Protein AF-A0AAP8GUP4-F1 (afdb_monomer)

Mean predicted aligned error: 4.37 Å

Radius of gyration: 16.27 Å; Cα contacts (8 Å, |Δi|>4): 247; chains: 1; bounding box: 36×40×45 Å

Secondary structure (DSSP, 8-state):
-EE-TTT-PEE---TTT--EEEEEES-HHHHHHHHHHHHHH--TTT-SEEEEE--TT-TTGGGGGGSSEEE-SHHHHHHHHHHHHHHHHHHHHHHHHHHHHTPPPPPPPPEEEEES-HHHHHHHS---HHHHHIIIIITGGGTEEEEEEEEHHHHHH---HHHHHHHHHHHHTT-

Nearest PDB structures (foldseek):
  5fv0-assembly1_A  TM=8.331E-01  e=1.291E-08  Geobacillus thermodenitrificans
  6tv1-assembly1_A  TM=8.492E-01  e=3.000E-07  Staphylococcus aureus subsp. aureus USA300
  4lya-assembly1_A  TM=8.242E-01  e=2.320E-07  Geobacillus thermodenitrificans NG80-2
  6j17-assembly1_A  TM=6.478E-01  e=5.483E-04  Mycobacterium tuberculosis H37Rv
  6jd4-assembly2_B  TM=7.227E-01  e=2.910E-03  Mycobacterium tuberculosis H37Rv

pLDDT: mean 91.22, std 8.5, range [36.81, 98.19]

Sequence (175 aa):
MGLDFKEVEVVTHDSAVNDHLMIYSVDDSIRKQVVSSIISQTNKDYFESVTLVDTSEYGFVQYKENVTHYIVAENDVNTHLKQWMETIRERSNELAQARQEGREIPTFAKQLIVIANVEELNRLVYIDDGAAATLIDSSRAVGIYFFLAGHHDYMDRNRDVLPLKMRSKLTTSSM

Solvent-accessible surface area (backbone atoms only — not comparable to full-atom values): 9943 Å² total; per-residue (Å²): 118,51,66,40,86,88,79,70,40,81,43,73,84,55,66,91,82,45,54,64,47,80,47,68,28,88,49,63,68,62,45,53,50,54,53,49,53,50,64,74,64,57,61,66,91,71,28,80,37,36,34,39,38,45,50,92,79,50,87,56,58,91,47,41,91,76,36,76,37,67,40,57,51,54,70,57,49,57,51,49,53,52,50,51,50,49,53,38,51,54,45,46,52,52,48,51,48,20,62,75,71,70,50,78,76,77,84,58,75,26,34,39,40,37,34,63,39,47,69,60,47,60,73,62,45,91,67,49,63,69,53,25,43,45,62,55,74,50,13,54,89,42,31,38,30,48,35,43,22,31,48,34,67,56,61,72,68,50,80,57,37,51,57,45,46,48,50,53,57,59,60,61,75,74,112

Structure (mmCIF, N/CA/C/O backbone):
data_AF-A0AAP8GUP4-F1
#
_entry.id   AF-A0AAP8GUP4-F1
#
loop_
_atom_site.group_PDB
_atom_site.id
_atom_site.type_symbol
_atom_site.label_atom_id
_atom_site.label_alt_id
_atom_site.label_comp_id
_atom_site.label_asym_id
_atom_site.label_entity_id
_atom_site.label_seq_id
_atom_site.pdbx_PDB_ins_code
_atom_site.Cartn_x
_atom_site.Cartn_y
_atom_site.Cartn_z
_atom_site.occupancy
_atom_site.B_iso_or_equiv
_atom_site.auth_seq_id
_atom_site.auth_comp_id
_atom_site.auth_asym_id
_atom_site.auth_atom_id
_atom_site.pdbx_PDB_model_num
ATOM 1 N N . MET A 1 1 ? -8.040 -10.980 -10.311 1.00 76.38 1 MET A N 1
ATOM 2 C CA . MET A 1 1 ? -6.567 -11.028 -10.486 1.00 76.38 1 MET A CA 1
ATOM 3 C C . MET A 1 1 ? -6.181 -11.820 -11.724 1.00 76.38 1 MET A C 1
ATOM 5 O O . MET A 1 1 ? -5.341 -11.351 -12.477 1.00 76.38 1 MET A O 1
ATOM 9 N N . GLY A 1 2 ? -6.801 -12.975 -11.966 1.00 82.25 2 GLY A N 1
ATOM 10 C CA . GLY A 1 2 ? -6.584 -13.767 -13.176 1.00 82.25 2 GLY A CA 1
ATOM 11 C C . GLY A 1 2 ? -7.374 -15.070 -13.120 1.00 82.25 2 GLY A C 1
ATOM 12 O O . GLY A 1 2 ? -8.220 -15.225 -12.240 1.00 82.25 2 GLY A O 1
ATOM 13 N N . LEU A 1 3 ? -7.084 -15.984 -14.041 1.00 82.56 3 LEU A N 1
ATOM 14 C CA . LEU A 1 3 ? -7.567 -17.362 -13.994 1.00 82.56 3 LEU A CA 1
ATOM 15 C C . LEU A 1 3 ? -6.464 -18.259 -13.429 1.00 82.56 3 LEU A C 1
ATOM 17 O O . LEU A 1 3 ? -5.304 -18.108 -13.817 1.00 82.56 3 LEU A O 1
ATOM 21 N N . ASP A 1 4 ? -6.818 -19.184 -12.540 1.00 82.94 4 ASP A N 1
ATOM 22 C CA . ASP A 1 4 ? -5.921 -20.276 -12.179 1.00 82.94 4 ASP A CA 1
ATOM 23 C C . ASP A 1 4 ? -5.754 -21.214 -13.378 1.00 82.94 4 ASP A C 1
ATOM 25 O O . ASP A 1 4 ? -6.723 -21.609 -14.022 1.00 82.94 4 ASP A O 1
ATOM 29 N N . PHE A 1 5 ? -4.513 -21.571 -13.696 1.00 80.12 5 PHE A N 1
ATOM 30 C CA . PHE A 1 5 ? -4.213 -22.378 -14.875 1.00 80.12 5 PHE A CA 1
ATOM 31 C C . PHE A 1 5 ? -4.647 -23.839 -14.713 1.00 80.12 5 PHE A C 1
ATOM 33 O O . PHE A 1 5 ? -4.932 -24.500 -15.710 1.00 80.12 5 PHE A O 1
ATOM 40 N N . LYS A 1 6 ? -4.673 -24.357 -13.479 1.00 83.94 6 LYS A N 1
ATOM 41 C CA . LYS A 1 6 ? -5.022 -25.760 -13.225 1.00 83.94 6 LYS A CA 1
ATOM 42 C C . LYS A 1 6 ? -6.527 -25.975 -13.256 1.00 83.94 6 LYS A C 1
ATOM 44 O O . LYS A 1 6 ? -6.983 -26.880 -13.946 1.00 83.94 6 LYS A O 1
ATOM 49 N N . GLU A 1 7 ? -7.267 -25.123 -12.554 1.00 80.56 7 GLU A N 1
ATOM 50 C CA . GLU A 1 7 ? -8.710 -25.300 -12.367 1.00 80.56 7 GLU A CA 1
ATOM 51 C C . GLU A 1 7 ? -9.558 -24.413 -13.302 1.00 80.56 7 GLU A C 1
ATOM 53 O O . GLU A 1 7 ? -10.763 -24.607 -13.423 1.00 80.56 7 GLU A O 1
ATOM 58 N N . VAL A 1 8 ? -8.943 -23.454 -14.013 1.00 81.56 8 VAL A N 1
ATOM 59 C CA . VAL A 1 8 ? -9.634 -22.455 -14.861 1.00 81.56 8 VAL A CA 1
ATOM 60 C C . VAL A 1 8 ? -10.663 -21.644 -14.057 1.00 81.56 8 VAL A C 1
ATOM 62 O O . VAL A 1 8 ? -11.703 -21.218 -14.558 1.00 81.56 8 VAL A O 1
ATOM 65 N N . GLU A 1 9 ? -10.357 -21.393 -12.785 1.00 84.81 9 GLU A N 1
ATOM 66 C CA . GLU A 1 9 ? -11.202 -20.620 -11.879 1.00 84.81 9 GLU A CA 1
ATOM 67 C C . GLU A 1 9 ? -10.712 -19.180 -11.740 1.00 84.81 9 GLU A C 1
ATOM 69 O O . GLU A 1 9 ? -9.517 -18.889 -11.810 1.00 84.81 9 GLU A O 1
ATOM 74 N N . VAL A 1 10 ? -11.643 -18.249 -11.526 1.00 82.00 10 VAL A N 1
ATOM 75 C CA . VAL A 1 10 ? -11.295 -16.845 -11.293 1.00 82.00 10 VAL A CA 1
ATOM 76 C C . VAL A 1 10 ? -10.667 -16.704 -9.912 1.00 82.00 10 VAL A C 1
ATOM 78 O O . VAL A 1 10 ? -11.318 -16.913 -8.893 1.00 82.00 10 VAL A O 1
ATOM 81 N N . VAL A 1 11 ? -9.418 -16.247 -9.879 1.00 81.75 11 VAL A N 1
ATOM 82 C CA . VAL A 1 11 ? -8.731 -15.892 -8.640 1.00 81.75 11 VAL A CA 1
ATOM 83 C C . VAL A 1 11 ? -8.949 -14.408 -8.352 1.00 81.75 11 VAL A C 1
ATOM 85 O O . VAL A 1 11 ? -8.542 -13.516 -9.118 1.00 81.75 11 VAL A O 1
ATOM 88 N N . THR A 1 12 ? -9.580 -14.132 -7.214 1.00 81.50 12 THR A N 1
ATOM 89 C CA . THR A 1 12 ? -9.841 -12.786 -6.694 1.00 81.50 12 THR A CA 1
ATOM 90 C C . THR A 1 12 ? -9.096 -12.554 -5.390 1.00 81.50 12 THR A C 1
ATOM 92 O O . THR A 1 12 ? -8.912 -13.473 -4.598 1.00 81.50 12 THR A O 1
ATOM 95 N N . HIS A 1 13 ? -8.687 -11.311 -5.150 1.00 83.12 13 HIS A N 1
ATOM 96 C CA . HIS A 1 13 ? -8.223 -10.887 -3.836 1.00 83.12 13 HIS A CA 1
ATOM 97 C C . HIS A 1 13 ? -9.354 -10.107 -3.174 1.00 83.12 13 HIS A C 1
ATOM 99 O O . HIS A 1 13 ? -9.760 -9.064 -3.683 1.00 83.12 13 HIS A O 1
ATOM 105 N N . ASP A 1 14 ? -9.878 -10.645 -2.077 1.00 80.81 14 ASP A N 1
ATOM 106 C CA . ASP A 1 14 ? -10.909 -9.983 -1.287 1.00 80.81 14 ASP A CA 1
ATOM 107 C C . ASP A 1 14 ? -10.257 -9.148 -0.184 1.00 80.81 14 ASP A C 1
ATOM 109 O O . ASP A 1 14 ? -9.793 -9.690 0.822 1.00 80.81 14 ASP A O 1
ATOM 113 N N . SER A 1 15 ? -10.251 -7.828 -0.374 1.00 74.94 15 SER A N 1
ATOM 114 C CA . SER A 1 15 ? -9.694 -6.875 0.587 1.00 74.94 15 SER A CA 1
ATOM 115 C C . SER A 1 15 ? -10.514 -6.730 1.875 1.00 74.94 15 SER A C 1
ATOM 117 O O . SER A 1 15 ? -10.050 -6.118 2.833 1.00 74.94 15 SER A O 1
ATOM 119 N N . ALA A 1 16 ? -11.739 -7.262 1.941 1.00 72.25 16 ALA A N 1
ATOM 120 C CA . ALA A 1 16 ? -12.490 -7.335 3.193 1.00 72.25 16 ALA A CA 1
ATOM 121 C C . ALA A 1 16 ? -11.962 -8.453 4.108 1.00 72.25 16 ALA A C 1
ATOM 123 O O . ALA A 1 16 ? -12.036 -8.333 5.332 1.00 72.25 16 ALA A O 1
ATOM 124 N N . VAL A 1 17 ? -11.400 -9.514 3.520 1.00 72.94 17 VAL A N 1
ATOM 125 C CA . VAL A 1 17 ? -10.893 -10.695 4.237 1.00 72.94 17 VAL A CA 1
ATOM 126 C C . VAL A 1 17 ? -9.371 -10.647 4.399 1.00 72.94 17 VAL A C 1
ATOM 128 O O . VAL A 1 17 ? -8.858 -10.933 5.485 1.00 72.94 17 VAL A O 1
ATOM 131 N N . ASN A 1 18 ? -8.662 -10.247 3.340 1.00 74.44 18 ASN A N 1
ATOM 132 C CA . ASN A 1 18 ? -7.206 -10.187 3.258 1.00 74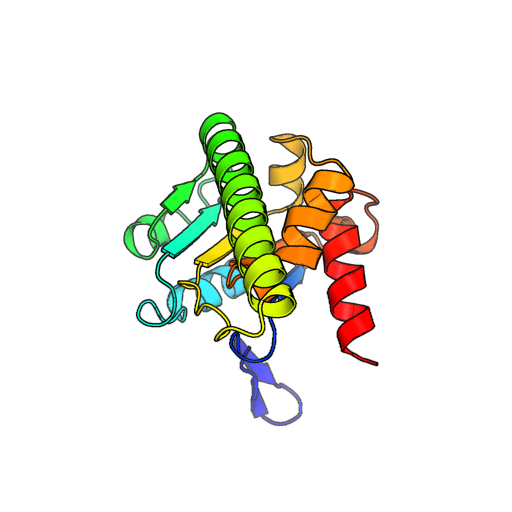.44 18 ASN A CA 1
ATOM 133 C C . ASN A 1 18 ? -6.746 -8.732 3.140 1.00 74.44 18 ASN A C 1
ATOM 135 O O . ASN A 1 18 ? -7.058 -8.026 2.193 1.00 74.44 18 ASN A O 1
ATOM 139 N N . ASP A 1 19 ? -6.004 -8.282 4.134 1.00 78.44 19 ASP A N 1
ATOM 140 C CA . ASP A 1 19 ? -5.680 -6.884 4.401 1.00 78.44 19 ASP A CA 1
ATOM 141 C C . ASP A 1 19 ? -4.498 -6.343 3.594 1.00 78.44 19 ASP A C 1
ATOM 143 O O . ASP A 1 19 ? -4.431 -5.160 3.255 1.00 78.44 19 ASP A O 1
ATOM 147 N N . HIS A 1 20 ? -3.564 -7.216 3.250 1.00 92.25 20 HIS A N 1
ATOM 148 C CA . HIS A 1 20 ? -2.379 -6.835 2.512 1.00 92.25 20 HIS A CA 1
ATOM 149 C C . HIS A 1 20 ? -2.136 -7.767 1.336 1.00 92.25 20 HIS A C 1
ATOM 151 O O . HIS A 1 20 ? -2.566 -8.922 1.325 1.00 92.25 20 HIS A O 1
ATOM 157 N N . LEU A 1 21 ? -1.409 -7.259 0.346 1.00 92.88 21 LEU A N 1
ATOM 158 C CA . LEU A 1 21 ? -1.001 -8.033 -0.816 1.00 92.88 21 LEU A CA 1
ATOM 159 C C . LEU A 1 21 ? 0.471 -7.777 -1.106 1.00 92.88 21 LEU A C 1
ATOM 161 O O . LEU A 1 21 ? 0.937 -6.640 -1.089 1.00 92.88 21 LEU A O 1
ATOM 165 N N . MET A 1 22 ? 1.195 -8.846 -1.411 1.00 93.88 22 MET A N 1
ATOM 166 C CA . MET A 1 22 ? 2.578 -8.770 -1.856 1.00 93.88 22 MET A CA 1
ATOM 167 C C . MET A 1 22 ? 2.676 -9.367 -3.259 1.00 93.88 22 MET A C 1
ATOM 169 O O . MET A 1 22 ? 2.267 -10.504 -3.481 1.00 93.88 22 MET A O 1
ATOM 173 N N . ILE A 1 23 ? 3.195 -8.587 -4.204 1.00 94.38 23 ILE A N 1
ATOM 174 C CA . ILE A 1 23 ? 3.296 -8.919 -5.626 1.00 94.38 23 ILE A CA 1
ATOM 175 C C . ILE A 1 23 ? 4.776 -8.912 -5.987 1.00 94.38 23 ILE A C 1
ATOM 177 O O . ILE A 1 23 ? 5.461 -7.903 -5.837 1.00 94.38 23 ILE A O 1
ATOM 181 N N . TYR A 1 24 ? 5.302 -10.022 -6.480 1.00 94.12 24 TYR A N 1
ATOM 182 C CA . TYR A 1 24 ? 6.704 -10.074 -6.867 1.00 94.12 24 TYR A CA 1
ATOM 183 C C . TYR A 1 24 ? 6.912 -10.945 -8.094 1.00 94.12 24 TYR A C 1
ATOM 185 O O . TYR A 1 24 ? 6.219 -11.936 -8.305 1.00 94.12 24 TYR A O 1
ATOM 193 N N . SER A 1 25 ? 7.864 -10.534 -8.924 1.00 93.12 25 SER A N 1
ATOM 194 C CA . SER A 1 25 ? 8.222 -11.199 -10.174 1.00 93.12 25 SER A CA 1
ATOM 195 C C . SER A 1 25 ? 9.685 -10.909 -10.495 1.00 93.12 25 SER A C 1
ATOM 197 O O . SER A 1 25 ? 10.214 -9.866 -10.098 1.00 93.12 25 SER A O 1
ATOM 199 N N . VAL A 1 26 ? 10.328 -11.831 -11.209 1.00 93.88 26 VAL A N 1
ATOM 200 C CA . VAL A 1 26 ? 11.619 -11.584 -11.875 1.00 93.88 26 VAL A CA 1
ATOM 201 C C . VAL A 1 26 ? 11.440 -10.762 -13.159 1.00 93.88 26 VAL A C 1
ATOM 203 O O . VAL A 1 26 ? 12.348 -10.059 -13.581 1.00 93.88 26 VAL A O 1
ATOM 206 N N . ASP A 1 27 ? 10.249 -10.819 -13.762 1.00 94.56 27 ASP A N 1
ATOM 207 C CA . ASP A 1 27 ? 9.868 -10.053 -14.948 1.00 94.56 27 ASP A CA 1
AT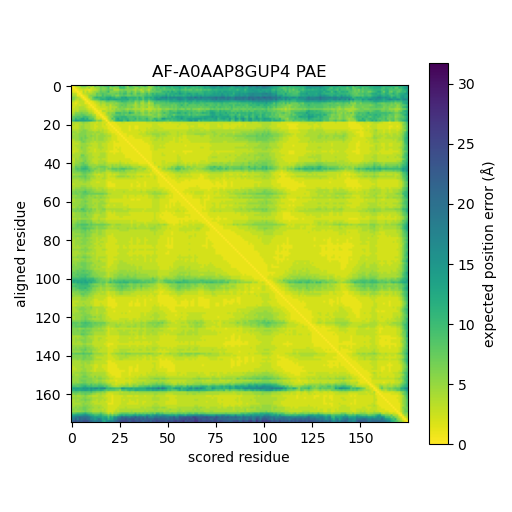OM 208 C C . ASP A 1 27 ? 9.085 -8.796 -14.533 1.00 94.56 27 ASP A C 1
ATOM 210 O O . ASP A 1 27 ? 7.970 -8.883 -13.998 1.00 94.56 27 ASP A O 1
ATOM 214 N N . ASP A 1 28 ? 9.683 -7.629 -14.781 1.00 91.38 28 ASP A N 1
ATOM 215 C CA . ASP A 1 28 ? 9.090 -6.321 -14.497 1.00 91.38 28 ASP A CA 1
ATOM 216 C C . ASP A 1 28 ? 7.833 -6.043 -15.334 1.00 91.38 28 ASP A C 1
ATOM 218 O O . ASP A 1 28 ? 6.871 -5.475 -14.820 1.00 91.38 28 ASP A O 1
ATOM 222 N N . SER A 1 29 ? 7.784 -6.494 -16.591 1.00 93.12 29 SER A N 1
ATOM 223 C CA . SER A 1 29 ? 6.612 -6.312 -17.452 1.00 93.12 29 SER A CA 1
ATOM 224 C C . SER A 1 29 ? 5.402 -7.036 -16.870 1.00 93.12 29 SER A C 1
ATOM 226 O O . SER A 1 29 ? 4.336 -6.438 -16.713 1.00 93.12 29 SER A O 1
ATOM 228 N N . ILE A 1 30 ? 5.585 -8.292 -16.452 1.00 92.62 30 ILE A N 1
ATOM 229 C CA . ILE A 1 30 ? 4.522 -9.080 -15.814 1.00 92.62 30 ILE A CA 1
ATOM 230 C C . ILE A 1 30 ? 4.091 -8.432 -14.495 1.00 92.62 30 ILE A C 1
ATOM 232 O O . ILE A 1 30 ? 2.894 -8.275 -14.247 1.00 92.62 30 ILE A O 1
ATOM 236 N N . ARG A 1 31 ? 5.042 -7.989 -13.659 1.00 94.56 31 ARG A N 1
ATOM 237 C CA . ARG A 1 31 ? 4.722 -7.277 -12.411 1.00 94.56 31 ARG A CA 1
ATOM 238 C C . ARG A 1 31 ? 3.874 -6.036 -12.685 1.00 94.56 31 ARG A C 1
ATOM 240 O O . ARG A 1 31 ? 2.838 -5.851 -12.046 1.00 94.56 31 ARG A O 1
ATOM 247 N N . LYS A 1 32 ? 4.286 -5.209 -13.651 1.00 94.50 32 LYS A N 1
ATOM 248 C CA . LYS A 1 32 ? 3.577 -3.985 -14.040 1.00 94.50 32 LYS A CA 1
ATOM 249 C C . LYS A 1 32 ? 2.182 -4.280 -14.592 1.00 94.50 32 LYS A C 1
ATOM 251 O O . LYS A 1 32 ? 1.240 -3.562 -14.259 1.00 94.50 32 LYS A O 1
ATOM 256 N N . GLN A 1 33 ? 2.011 -5.358 -15.357 1.00 92.75 33 GLN A N 1
ATOM 257 C CA . GLN A 1 33 ? 0.697 -5.810 -15.827 1.00 92.75 33 GLN A CA 1
ATOM 258 C C . GLN A 1 33 ? -0.222 -6.238 -14.675 1.00 92.75 33 GLN A C 1
ATOM 260 O O . GLN A 1 33 ? -1.392 -5.857 -14.658 1.00 92.75 33 GLN A O 1
ATOM 265 N N . VAL A 1 34 ? 0.289 -6.975 -13.684 1.00 91.94 34 VAL A N 1
ATOM 266 C CA . VAL A 1 34 ? -0.500 -7.382 -12.508 1.00 91.94 34 VAL A CA 1
ATOM 267 C C . VAL A 1 34 ? -0.924 -6.167 -11.683 1.00 91.94 34 VAL A C 1
ATOM 269 O O . VAL A 1 34 ? -2.104 -6.031 -11.362 1.00 91.94 34 VAL A O 1
ATOM 272 N N . VAL A 1 35 ? -0.000 -5.247 -11.392 1.00 94.12 35 VAL A N 1
ATOM 273 C CA . VAL A 1 35 ? -0.307 -4.007 -10.657 1.00 94.12 35 VAL A CA 1
ATOM 274 C C . VAL A 1 35 ? -1.333 -3.159 -11.421 1.00 94.12 35 VAL A C 1
ATOM 276 O O . VAL A 1 35 ? -2.328 -2.729 -10.844 1.00 94.12 35 VAL A O 1
ATOM 279 N N . SER A 1 36 ? -1.156 -3.003 -12.736 1.00 93.62 36 SER A N 1
ATOM 280 C CA . SER A 1 36 ? -2.102 -2.320 -13.633 1.00 93.62 36 SER A CA 1
ATOM 281 C C . SER A 1 36 ? -3.507 -2.923 -13.579 1.00 93.62 36 SER A C 1
ATOM 283 O O . SER A 1 36 ? -4.506 -2.209 -13.472 1.00 93.62 36 SER A O 1
ATOM 285 N N . SER A 1 37 ? -3.579 -4.254 -13.638 1.00 91.19 37 SER A N 1
ATOM 286 C CA . SER A 1 37 ? -4.822 -5.020 -13.574 1.00 91.19 37 SER A CA 1
ATOM 287 C C . SER A 1 37 ? -5.547 -4.784 -12.249 1.00 91.19 37 SER A C 1
ATOM 289 O O . SER A 1 37 ? -6.752 -4.536 -12.252 1.00 91.19 37 SER A O 1
ATOM 291 N N . ILE A 1 38 ? -4.813 -4.785 -11.132 1.00 89.94 38 ILE A N 1
ATOM 292 C CA . ILE A 1 38 ? -5.361 -4.512 -9.799 1.00 89.94 38 ILE A CA 1
ATOM 293 C C . ILE A 1 38 ? -5.914 -3.091 -9.722 1.00 89.94 38 ILE A C 1
ATOM 295 O O . ILE A 1 38 ? -7.082 -2.930 -9.390 1.00 89.94 38 ILE A O 1
ATOM 299 N N . ILE A 1 39 ? -5.126 -2.079 -10.098 1.00 91.62 39 ILE A N 1
ATOM 300 C CA . ILE A 1 39 ? -5.551 -0.670 -10.048 1.00 91.62 39 ILE A CA 1
ATOM 301 C C . ILE A 1 39 ? -6.813 -0.442 -10.890 1.00 91.62 39 ILE A C 1
ATOM 303 O O . ILE A 1 39 ? -7.725 0.263 -10.464 1.00 91.62 39 ILE A O 1
ATOM 307 N N . SER A 1 40 ? -6.893 -1.075 -12.063 1.00 89.94 40 SER A N 1
ATOM 308 C CA . SER A 1 40 ? -8.053 -0.973 -12.960 1.00 89.94 40 SER A CA 1
ATOM 309 C C . SER A 1 40 ? -9.327 -1.605 -12.389 1.00 89.94 40 SER A C 1
ATOM 311 O O . SER A 1 40 ? -10.424 -1.228 -12.790 1.00 89.94 40 SER A O 1
ATOM 313 N N . GLN A 1 41 ? -9.186 -2.571 -11.480 1.00 87.69 41 GLN A N 1
ATOM 314 C CA . GLN A 1 41 ? -10.290 -3.307 -10.857 1.00 87.69 41 GLN A CA 1
ATOM 315 C C . GLN A 1 41 ? -10.607 -2.827 -9.436 1.00 87.69 41 GLN A C 1
ATOM 317 O O . GLN A 1 41 ? -11.566 -3.312 -8.836 1.00 87.69 41 GLN A O 1
ATOM 322 N N . THR A 1 42 ? -9.824 -1.899 -8.880 1.00 87.31 42 THR A N 1
ATOM 323 C CA . THR A 1 42 ? -10.051 -1.372 -7.535 1.00 87.31 42 THR A CA 1
ATOM 324 C C . THR A 1 42 ? -11.432 -0.729 -7.447 1.00 87.31 42 THR A C 1
ATOM 326 O O . THR A 1 42 ? -11.741 0.222 -8.167 1.00 87.31 42 THR A O 1
ATOM 329 N N . ASN A 1 43 ? -12.260 -1.233 -6.530 1.00 83.38 43 ASN A N 1
ATOM 330 C CA . ASN A 1 43 ? -13.572 -0.663 -6.262 1.00 83.38 43 ASN A CA 1
ATOM 331 C C . ASN A 1 43 ? -13.423 0.684 -5.540 1.00 83.38 43 ASN A C 1
ATOM 333 O O . ASN A 1 43 ? -13.147 0.728 -4.340 1.00 83.38 43 ASN A O 1
ATOM 337 N N . LYS A 1 44 ? -13.624 1.777 -6.276 1.00 78.62 44 LYS A N 1
ATOM 338 C CA . LYS A 1 44 ? -13.506 3.141 -5.746 1.00 78.62 44 LYS A CA 1
ATOM 339 C C . LYS A 1 44 ? -14.608 3.508 -4.753 1.00 78.62 44 LYS A C 1
ATOM 341 O O . LYS A 1 44 ? -14.398 4.408 -3.958 1.00 78.62 44 LYS A O 1
ATOM 346 N N . ASP A 1 45 ? -15.735 2.800 -4.749 1.00 85.75 45 ASP A N 1
ATOM 347 C CA . ASP A 1 45 ? -16.809 3.039 -3.777 1.00 85.75 45 ASP A CA 1
ATOM 348 C C . ASP A 1 45 ? -16.508 2.375 -2.423 1.00 85.75 45 ASP A C 1
ATOM 350 O O . ASP A 1 45 ? -17.109 2.706 -1.404 1.00 85.75 45 ASP A O 1
ATOM 354 N N . TYR A 1 46 ? -15.575 1.416 -2.402 1.00 87.69 46 TYR A N 1
ATOM 355 C CA . TYR A 1 46 ? -15.172 0.710 -1.186 1.00 87.69 46 TYR A CA 1
ATOM 356 C C . TYR A 1 46 ? -14.072 1.440 -0.406 1.00 87.69 46 TYR A C 1
ATOM 358 O O . TYR A 1 46 ? -14.029 1.346 0.823 1.00 87.69 46 TYR A O 1
ATOM 366 N N . PHE A 1 47 ? -13.179 2.143 -1.107 1.00 92.38 47 PHE A N 1
ATOM 367 C CA . PHE A 1 47 ? -12.072 2.890 -0.513 1.00 92.38 47 PHE A CA 1
ATOM 368 C C . PHE A 1 47 ? -12.349 4.393 -0.580 1.00 92.38 47 PHE A C 1
ATOM 370 O O . PHE A 1 47 ? -12.590 4.931 -1.652 1.00 92.38 47 PHE A O 1
ATOM 377 N N . GLU A 1 48 ? -12.239 5.082 0.554 1.00 93.94 48 GLU A N 1
ATOM 378 C CA . GLU A 1 48 ? -12.258 6.548 0.623 1.00 93.94 48 GLU A CA 1
ATOM 379 C C . GLU A 1 48 ? -11.112 7.154 -0.192 1.00 93.94 48 GLU A C 1
ATOM 381 O O . GLU A 1 48 ? -11.284 8.174 -0.859 1.00 93.94 48 GLU A O 1
ATOM 386 N N . SER A 1 49 ? -9.941 6.514 -0.159 1.00 95.38 49 SER A N 1
ATOM 387 C CA . SER A 1 49 ? -8.808 6.929 -0.973 1.00 95.38 49 SER A CA 1
ATOM 388 C C . SER A 1 49 ? -7.999 5.753 -1.504 1.00 95.38 49 SER A C 1
ATOM 390 O O . SER A 1 49 ? -7.841 4.711 -0.861 1.00 95.38 49 SER A O 1
ATOM 392 N N . VAL A 1 50 ? -7.462 5.948 -2.707 1.00 96.31 50 VAL A N 1
ATOM 393 C CA . VAL A 1 50 ? -6.480 5.057 -3.324 1.00 96.31 50 VAL A CA 1
ATOM 394 C C . VAL A 1 50 ? -5.241 5.881 -3.637 1.00 96.31 50 VAL A C 1
ATOM 396 O O . VAL A 1 50 ? -5.319 6.864 -4.374 1.00 96.31 50 VAL A O 1
ATOM 399 N N . THR A 1 51 ? -4.102 5.484 -3.082 1.00 97.50 51 THR A N 1
ATOM 400 C CA . THR A 1 51 ? -2.802 6.094 -3.357 1.00 97.50 51 THR A CA 1
ATOM 401 C C . THR A 1 51 ? -1.944 5.139 -4.167 1.00 97.50 51 THR A C 1
ATOM 403 O O . THR A 1 51 ? -1.764 3.989 -3.777 1.00 97.50 51 THR A O 1
ATOM 406 N N . LEU A 1 52 ? -1.390 5.623 -5.272 1.00 97.69 52 LEU A N 1
ATOM 407 C CA . LEU A 1 52 ? -0.411 4.923 -6.089 1.00 97.69 52 LEU A CA 1
ATOM 408 C C . LEU A 1 52 ? 0.938 5.628 -5.964 1.00 97.69 52 LEU A C 1
ATOM 410 O O . LEU A 1 52 ? 1.087 6.770 -6.395 1.00 97.69 52 LEU A O 1
ATOM 414 N N . VAL A 1 53 ? 1.912 4.926 -5.394 1.00 97.94 53 VAL A N 1
ATOM 415 C CA . VAL A 1 53 ? 3.318 5.327 -5.385 1.00 97.94 53 VAL A CA 1
ATOM 416 C C . VAL A 1 53 ? 4.007 4.646 -6.561 1.00 97.94 53 VAL A C 1
ATOM 418 O O . VAL A 1 53 ? 4.204 3.428 -6.557 1.00 97.94 53 VAL A O 1
ATOM 421 N N . ASP A 1 54 ? 4.318 5.440 -7.577 1.00 97.12 54 ASP A N 1
ATOM 422 C CA . ASP A 1 54 ? 5.009 5.037 -8.798 1.00 97.12 54 ASP A CA 1
ATOM 423 C C . ASP A 1 54 ? 6.508 5.376 -8.704 1.00 97.12 54 ASP A C 1
ATOM 425 O O . ASP A 1 54 ? 6.990 5.956 -7.730 1.00 97.12 54 ASP A O 1
ATOM 429 N N . THR A 1 55 ? 7.260 4.964 -9.713 1.00 94.25 55 THR A N 1
ATOM 430 C CA . THR A 1 55 ? 8.690 5.184 -9.860 1.00 94.25 55 THR A CA 1
ATOM 431 C C . THR A 1 55 ? 8.973 6.450 -10.657 1.00 94.25 55 THR A C 1
ATOM 433 O O . THR A 1 55 ? 8.109 6.999 -11.345 1.00 94.25 55 THR A O 1
ATOM 436 N N . SER A 1 56 ? 10.232 6.889 -10.638 1.00 92.75 56 SER A N 1
ATOM 437 C CA . SER A 1 56 ? 10.688 8.016 -11.469 1.00 92.75 56 SER A CA 1
ATOM 438 C C . SER A 1 56 ? 10.619 7.746 -12.982 1.00 92.75 56 SER A C 1
ATOM 440 O O . SER A 1 56 ? 10.776 8.672 -13.777 1.00 92.75 56 SER A O 1
ATOM 442 N N . GLU A 1 57 ? 10.341 6.502 -13.385 1.00 93.06 57 GLU A N 1
ATOM 443 C CA . GLU A 1 57 ? 10.079 6.106 -14.772 1.00 93.06 57 GLU A CA 1
ATOM 444 C C . GLU A 1 57 ? 8.623 6.338 -15.203 1.00 93.06 57 GLU A C 1
ATOM 446 O O . GLU A 1 57 ? 8.316 6.182 -16.384 1.00 93.06 57 GLU A O 1
ATOM 451 N N . TYR A 1 58 ? 7.729 6.708 -14.276 1.00 94.94 58 TYR A N 1
ATOM 452 C CA . TYR A 1 58 ? 6.315 6.979 -14.557 1.00 94.94 58 TYR A CA 1
ATOM 453 C C . TYR A 1 58 ? 5.585 5.791 -15.213 1.00 94.94 58 TYR A C 1
ATOM 455 O O . TYR A 1 58 ? 4.739 5.971 -16.093 1.00 94.94 58 TYR A O 1
ATOM 463 N N . GLY A 1 59 ? 5.907 4.560 -14.798 1.00 94.50 59 GLY A N 1
ATOM 464 C CA . GLY A 1 59 ? 5.393 3.333 -15.418 1.00 94.50 59 GLY A CA 1
ATOM 465 C C . GLY A 1 59 ? 3.872 3.149 -15.318 1.00 94.50 59 GLY A C 1
ATOM 466 O O . GLY A 1 59 ? 3.302 2.324 -16.038 1.00 94.50 59 GLY A O 1
ATOM 467 N N . PHE A 1 60 ? 3.214 3.913 -14.444 1.00 96.75 60 PHE A N 1
ATOM 468 C CA . PHE A 1 60 ? 1.779 3.856 -14.183 1.00 96.75 60 PHE A CA 1
ATOM 469 C C . PHE A 1 60 ? 1.082 5.216 -14.308 1.00 96.75 60 PHE A C 1
ATOM 471 O O . PHE A 1 60 ? -0.058 5.359 -13.861 1.00 96.75 60 PHE A O 1
ATOM 478 N N . VAL A 1 61 ? 1.710 6.214 -14.937 1.00 96.88 61 VAL A N 1
ATOM 479 C CA . VAL A 1 61 ? 1.135 7.565 -15.085 1.00 96.88 61 VAL A CA 1
ATOM 480 C C . VAL A 1 61 ? -0.233 7.574 -15.773 1.00 96.88 61 VAL A C 1
ATOM 482 O O . VAL A 1 61 ? -1.075 8.413 -15.457 1.00 96.88 61 VAL A O 1
ATOM 485 N N . GLN A 1 62 ? -0.510 6.604 -16.650 1.00 95.94 62 GLN A N 1
ATOM 486 C CA . GLN A 1 62 ? -1.815 6.441 -17.295 1.00 95.94 62 GLN A CA 1
ATOM 487 C C . GLN A 1 62 ? -2.965 6.183 -16.305 1.00 95.94 62 GLN A C 1
ATOM 489 O O . GLN A 1 62 ? -4.120 6.391 -16.659 1.00 95.94 62 GLN A O 1
ATOM 494 N N . TYR A 1 63 ? -2.665 5.759 -15.072 1.00 94.75 63 TYR A N 1
ATOM 495 C CA . TYR A 1 63 ? -3.648 5.534 -14.009 1.00 94.75 63 TYR A CA 1
ATOM 496 C C . TYR A 1 63 ? -3.777 6.708 -13.036 1.00 94.75 63 TYR A C 1
ATOM 498 O O . TYR A 1 63 ? -4.517 6.593 -12.061 1.00 94.75 63 TYR A O 1
ATOM 506 N N . LYS A 1 64 ? -3.093 7.834 -13.270 1.00 95.12 64 LYS A N 1
ATOM 507 C CA . LYS A 1 64 ? -3.137 9.002 -12.378 1.00 95.12 64 LYS A CA 1
ATOM 508 C C . LYS A 1 64 ? -4.566 9.476 -12.098 1.00 95.12 64 LYS A C 1
ATOM 510 O O . LYS A 1 64 ? -4.906 9.728 -10.951 1.00 95.12 64 LYS A O 1
ATOM 515 N N . GLU A 1 65 ? -5.406 9.533 -13.127 1.00 93.31 65 GLU A N 1
ATOM 516 C CA . GLU A 1 65 ? -6.815 9.946 -13.007 1.00 93.31 65 GLU A CA 1
ATOM 517 C C . GLU A 1 65 ? -7.709 8.838 -12.413 1.00 93.31 65 GLU A C 1
ATOM 519 O O . GLU A 1 65 ? -8.885 9.046 -12.103 1.00 93.31 65 GLU A O 1
ATOM 524 N N . ASN A 1 66 ? -7.169 7.627 -12.243 1.00 91.69 66 ASN A N 1
ATOM 525 C CA . ASN A 1 66 ? -7.892 6.494 -11.682 1.00 91.69 66 ASN A CA 1
ATOM 526 C C . ASN A 1 66 ? -7.744 6.395 -10.159 1.00 91.69 66 ASN A C 1
ATOM 528 O O . ASN A 1 66 ? -8.522 5.669 -9.543 1.00 91.69 66 ASN A O 1
ATOM 532 N N . VAL A 1 67 ? -6.802 7.118 -9.560 1.00 94.69 67 VAL A N 1
ATOM 533 C CA . VAL A 1 67 ? -6.491 7.073 -8.127 1.00 94.69 67 VAL A CA 1
ATOM 534 C C . VAL A 1 67 ? -6.715 8.439 -7.482 1.00 94.69 67 VAL A C 1
ATOM 536 O O . VAL A 1 67 ? -6.745 9.458 -8.162 1.00 94.69 67 VAL A O 1
ATOM 539 N N . THR A 1 68 ? -6.876 8.472 -6.161 1.00 95.94 68 THR A N 1
ATOM 540 C CA . THR A 1 68 ? -7.016 9.729 -5.409 1.00 95.94 68 THR A CA 1
ATOM 541 C C . THR A 1 68 ? -5.688 10.479 -5.349 1.00 95.94 68 THR A C 1
ATOM 543 O O . THR A 1 68 ? -5.649 11.699 -5.494 1.00 95.94 68 THR A O 1
ATOM 546 N N . HIS A 1 69 ? -4.592 9.740 -5.157 1.00 96.94 69 HIS A N 1
ATOM 547 C CA . HIS A 1 69 ? -3.245 10.292 -5.072 1.00 96.94 69 HIS A CA 1
ATOM 548 C C . HIS A 1 69 ? -2.297 9.493 -5.964 1.00 96.94 69 HIS A C 1
ATOM 550 O O . HIS A 1 69 ? -2.189 8.275 -5.837 1.00 96.94 69 HIS A O 1
ATOM 556 N N . TYR A 1 70 ? -1.590 10.188 -6.850 1.00 97.69 70 TYR A N 1
ATOM 557 C CA . TYR A 1 70 ? -0.504 9.634 -7.653 1.00 97.69 70 TYR A CA 1
ATOM 558 C C . TYR A 1 70 ? 0.796 10.319 -7.244 1.00 97.69 70 TYR A C 1
ATOM 560 O O . TYR A 1 70 ? 0.902 11.543 -7.339 1.00 97.69 70 TYR A O 1
ATOM 568 N N . ILE A 1 71 ? 1.754 9.535 -6.758 1.00 97.19 71 ILE A N 1
ATOM 569 C CA . ILE A 1 71 ? 2.971 10.017 -6.106 1.00 97.19 71 ILE A CA 1
ATOM 570 C C . ILE A 1 71 ? 4.187 9.435 -6.815 1.00 97.19 71 ILE A C 1
ATOM 572 O O . ILE A 1 71 ? 4.220 8.243 -7.104 1.00 97.19 71 ILE A O 1
ATOM 576 N N . VAL A 1 72 ? 5.198 10.275 -7.042 1.00 95.69 72 VAL A N 1
ATOM 577 C CA . VAL A 1 72 ? 6.481 9.874 -7.646 1.00 95.69 72 VAL A CA 1
ATOM 578 C C . VAL A 1 72 ? 7.670 10.445 -6.872 1.00 95.69 72 VAL A C 1
ATOM 580 O O . VAL A 1 72 ? 8.676 9.769 -6.678 1.00 95.69 72 VAL A O 1
ATOM 583 N N . ALA A 1 73 ? 7.578 11.701 -6.426 1.00 93.00 73 ALA A N 1
ATOM 584 C CA . ALA A 1 73 ? 8.704 12.405 -5.826 1.00 93.00 73 ALA A CA 1
ATOM 585 C C . ALA A 1 73 ? 8.932 12.020 -4.356 1.00 93.00 73 ALA A C 1
ATOM 587 O O . ALA A 1 73 ? 7.989 11.890 -3.578 1.00 93.00 73 ALA A O 1
ATOM 588 N N . GLU A 1 74 ? 10.202 11.948 -3.949 1.00 92.38 74 GLU A N 1
ATOM 589 C CA . GLU A 1 74 ? 10.628 11.626 -2.578 1.00 92.38 74 GLU A CA 1
ATOM 590 C C . GLU A 1 74 ? 9.933 12.481 -1.505 1.00 92.38 74 GLU A C 1
ATOM 592 O O . GLU A 1 74 ? 9.489 11.965 -0.480 1.00 92.38 74 GLU A O 1
ATOM 597 N N . ASN A 1 75 ? 9.805 13.791 -1.737 1.00 93.69 75 ASN A N 1
ATOM 598 C CA . ASN A 1 75 ? 9.169 14.705 -0.782 1.00 93.69 75 ASN A CA 1
ATOM 599 C C . ASN A 1 75 ? 7.688 14.376 -0.561 1.00 93.69 75 ASN A C 1
ATOM 601 O O . ASN A 1 75 ? 7.198 14.431 0.572 1.00 93.69 75 ASN A O 1
ATOM 605 N N . ASP A 1 76 ? 6.987 14.002 -1.629 1.00 94.12 76 ASP A N 1
ATOM 606 C CA . ASP A 1 76 ? 5.577 13.634 -1.568 1.00 94.12 76 ASP A CA 1
ATOM 607 C C . ASP A 1 76 ? 5.413 12.281 -0.874 1.00 94.12 76 ASP A C 1
ATOM 609 O O . ASP A 1 76 ? 4.539 12.138 -0.017 1.00 94.12 76 ASP A O 1
ATOM 613 N N . VAL A 1 77 ? 6.298 11.319 -1.165 1.00 94.44 77 VAL A N 1
ATOM 614 C CA . VAL A 1 77 ? 6.346 10.022 -0.474 1.00 94.44 77 VAL A CA 1
ATOM 615 C C . VAL A 1 77 ? 6.571 10.220 1.024 1.00 94.44 77 VAL A C 1
ATOM 617 O O . VAL A 1 77 ? 5.806 9.696 1.828 1.00 94.44 77 VAL A O 1
ATOM 620 N N . ASN A 1 78 ? 7.576 11.004 1.422 1.00 94.88 78 ASN A N 1
ATOM 621 C CA . ASN A 1 78 ? 7.870 11.286 2.830 1.00 94.88 78 ASN A CA 1
ATOM 622 C C . ASN A 1 78 ? 6.694 11.960 3.551 1.00 94.88 78 ASN A C 1
ATOM 624 O O . ASN A 1 78 ? 6.431 11.672 4.720 1.00 94.88 78 ASN A O 1
ATOM 628 N N . THR A 1 79 ? 5.991 12.861 2.864 1.00 96.19 79 THR A N 1
ATOM 629 C CA . THR A 1 79 ? 4.807 13.538 3.406 1.00 96.19 79 THR A CA 1
ATOM 630 C C . THR A 1 79 ? 3.676 12.542 3.651 1.00 96.19 79 THR A C 1
ATOM 632 O O . THR A 1 79 ? 3.159 12.472 4.767 1.00 96.19 79 THR A O 1
ATOM 635 N N . HIS A 1 80 ? 3.352 11.713 2.658 1.00 96.81 80 HIS A N 1
ATOM 636 C CA . HIS A 1 80 ? 2.289 10.718 2.790 1.00 96.81 80 HIS A CA 1
ATOM 637 C C . HIS A 1 80 ? 2.648 9.616 3.790 1.00 96.81 80 HIS A C 1
ATOM 639 O O . HIS A 1 80 ? 1.800 9.219 4.579 1.00 96.81 80 HIS A O 1
ATOM 645 N N . LEU A 1 81 ? 3.910 9.180 3.850 1.00 96.50 81 LEU A N 1
ATOM 646 C CA . LEU A 1 81 ? 4.367 8.193 4.829 1.00 96.50 81 LEU A CA 1
ATOM 647 C C . LEU A 1 81 ? 4.114 8.668 6.267 1.00 96.50 81 LEU A C 1
ATOM 649 O O . LEU A 1 81 ? 3.611 7.908 7.096 1.00 96.50 81 LEU A O 1
ATOM 653 N N . LYS A 1 82 ? 4.421 9.939 6.561 1.00 96.50 82 LYS A N 1
ATOM 654 C CA . LYS A 1 82 ? 4.137 10.552 7.868 1.00 96.50 82 LYS A CA 1
ATOM 655 C C . LYS A 1 82 ? 2.637 10.599 8.150 1.00 96.50 82 LYS A C 1
ATOM 657 O O . LYS A 1 82 ? 2.230 10.185 9.232 1.00 96.50 82 LYS A O 1
ATOM 662 N N . GLN A 1 83 ? 1.838 11.025 7.173 1.00 97.31 83 GLN A N 1
ATOM 663 C CA . GLN A 1 83 ? 0.378 11.089 7.295 1.00 97.31 83 GLN A CA 1
ATOM 664 C C . GLN A 1 83 ? -0.246 9.713 7.541 1.00 97.31 83 GLN A C 1
ATOM 666 O O . GLN A 1 83 ? -1.086 9.573 8.427 1.00 97.31 83 GLN A O 1
ATOM 671 N N . TRP A 1 84 ? 0.185 8.678 6.814 1.00 97.62 84 TRP A N 1
ATOM 672 C CA . TRP A 1 84 ? -0.297 7.313 7.020 1.00 97.62 84 TRP A CA 1
ATOM 673 C C . TRP A 1 84 ? 0.038 6.818 8.423 1.00 97.62 84 TRP A C 1
ATOM 675 O O . TRP A 1 84 ? -0.837 6.296 9.107 1.00 97.62 84 TRP A O 1
ATOM 685 N N . MET A 1 85 ? 1.274 7.015 8.891 1.00 98.00 85 MET A N 1
ATOM 686 C CA . MET A 1 85 ? 1.658 6.626 10.252 1.00 98.00 85 MET A CA 1
ATOM 687 C C . MET A 1 85 ? 0.850 7.366 11.323 1.00 98.00 85 MET A C 1
ATOM 689 O O . MET A 1 85 ? 0.457 6.757 12.316 1.00 98.00 85 MET A O 1
ATOM 693 N N . GLU A 1 86 ? 0.608 8.663 11.141 1.00 98.12 86 GLU A N 1
ATOM 694 C CA . GLU A 1 86 ? -0.203 9.474 12.051 1.00 98.12 86 GLU A CA 1
ATOM 695 C C . GLU A 1 86 ? -1.654 8.987 12.081 1.00 98.12 86 GLU A C 1
ATOM 697 O O . GLU A 1 86 ? -2.153 8.632 13.147 1.00 98.12 86 GLU A O 1
ATOM 702 N N . THR A 1 87 ? -2.272 8.812 10.911 1.00 98.06 87 THR A N 1
ATOM 703 C CA . THR A 1 87 ? -3.645 8.300 10.786 1.00 98.06 87 THR A CA 1
ATOM 704 C C . THR A 1 87 ? -3.782 6.913 11.414 1.00 98.06 87 THR A C 1
ATOM 706 O O . THR A 1 87 ? -4.748 6.642 12.127 1.00 98.06 87 THR A O 1
ATOM 709 N N . ILE A 1 88 ? -2.808 6.020 11.195 1.00 98.19 88 ILE A N 1
ATOM 710 C CA . ILE A 1 88 ? -2.812 4.689 11.813 1.00 98.19 88 ILE A CA 1
ATOM 711 C C . ILE A 1 88 ? -2.790 4.812 13.337 1.00 98.19 88 ILE A C 1
ATOM 713 O O . ILE A 1 88 ? -3.566 4.134 14.012 1.00 98.19 88 ILE A O 1
ATOM 717 N N . ARG A 1 89 ? -1.925 5.665 13.895 1.00 97.94 89 ARG A N 1
ATOM 718 C CA . ARG A 1 89 ? -1.801 5.853 15.349 1.00 97.94 89 ARG A CA 1
ATOM 719 C C . ARG A 1 89 ? -3.065 6.439 15.963 1.00 97.94 89 ARG A C 1
ATOM 721 O O . ARG A 1 89 ? -3.536 5.910 16.966 1.00 97.94 89 ARG A O 1
ATOM 728 N N . GLU A 1 90 ? -3.627 7.480 15.360 1.00 98.06 90 GLU A N 1
ATOM 729 C CA . GLU A 1 90 ? -4.864 8.115 15.823 1.00 98.06 90 GLU A CA 1
ATOM 730 C C . GLU A 1 90 ? -6.017 7.115 15.872 1.00 98.06 90 GLU A C 1
ATOM 732 O O . GLU A 1 90 ? -6.619 6.906 16.927 1.00 98.06 90 GLU A O 1
ATOM 737 N N . ARG A 1 91 ? -6.255 6.408 14.764 1.00 97.88 91 ARG A N 1
ATOM 738 C CA . ARG A 1 91 ? -7.315 5.399 14.684 1.00 97.88 91 ARG A CA 1
ATOM 739 C C . ARG A 1 91 ? -7.062 4.219 15.623 1.00 97.88 91 ARG A C 1
ATOM 741 O O . ARG A 1 91 ? -8.001 3.663 16.186 1.00 97.88 91 ARG A O 1
ATOM 748 N N . SER A 1 92 ? -5.800 3.841 15.837 1.00 97.31 92 SER A N 1
ATOM 749 C CA . SER A 1 92 ? -5.441 2.759 16.764 1.00 97.31 92 SER A CA 1
ATOM 750 C C . SER A 1 92 ? -5.727 3.151 18.213 1.00 97.31 92 SER A C 1
ATOM 752 O O . SER A 1 92 ? -6.249 2.338 18.975 1.00 97.31 92 SER A O 1
ATOM 754 N N . ASN A 1 93 ? -5.439 4.401 18.582 1.00 97.12 93 ASN A N 1
ATOM 755 C CA . ASN A 1 93 ? -5.769 4.950 19.894 1.00 97.12 93 ASN A CA 1
ATOM 756 C C . ASN A 1 93 ? -7.284 5.026 20.092 1.00 97.12 93 ASN A C 1
ATOM 758 O O . ASN A 1 93 ? -7.782 4.585 21.127 1.00 97.12 93 ASN A O 1
ATOM 762 N N . GLU A 1 94 ? -8.023 5.504 19.089 1.00 97.25 94 GLU A N 1
ATOM 763 C CA . GLU A 1 94 ? -9.485 5.546 19.133 1.00 97.25 94 GLU A CA 1
ATOM 764 C C . GLU A 1 94 ? -10.078 4.141 19.309 1.00 97.25 94 GLU A C 1
ATOM 766 O O . GLU A 1 94 ? -10.941 3.926 20.160 1.00 97.25 94 GLU A O 1
ATOM 771 N N . LEU A 1 95 ? -9.580 3.159 18.555 1.00 96.81 95 LEU A N 1
ATOM 772 C CA . LEU A 1 95 ? -9.996 1.764 18.665 1.00 96.81 95 LEU A CA 1
ATOM 773 C C . LEU A 1 95 ? -9.680 1.172 20.047 1.00 96.81 95 LEU A C 1
ATOM 775 O O . LEU A 1 95 ? -10.500 0.451 20.619 1.00 96.81 95 LEU A O 1
ATOM 779 N N . ALA A 1 96 ? -8.494 1.452 20.591 1.00 96.44 96 ALA A N 1
ATOM 780 C CA . ALA A 1 96 ? -8.092 0.982 21.912 1.00 96.44 96 ALA A CA 1
ATOM 781 C C . ALA A 1 96 ? -8.972 1.586 23.013 1.00 96.44 96 ALA A C 1
ATOM 783 O O . ALA A 1 96 ? -9.461 0.852 23.873 1.00 96.44 96 ALA A O 1
ATOM 784 N N . GLN A 1 97 ? -9.237 2.891 22.940 1.00 97.31 97 GLN A N 1
ATOM 785 C CA . GLN A 1 97 ? -10.140 3.585 23.850 1.00 97.31 97 GLN A CA 1
ATOM 786 C C . GLN A 1 97 ? -11.559 3.007 23.761 1.00 97.31 97 GLN A C 1
ATOM 788 O O . GLN A 1 97 ? -12.165 2.722 24.790 1.00 97.31 97 GLN A O 1
ATOM 793 N N . ALA A 1 98 ? -12.050 2.726 22.547 1.00 96.75 98 ALA A N 1
ATOM 794 C CA . ALA A 1 98 ? -13.360 2.112 22.347 1.00 96.75 98 ALA A CA 1
ATOM 795 C C . ALA A 1 98 ? -13.521 0.791 23.099 1.00 96.75 98 ALA A C 1
ATOM 797 O O . ALA A 1 98 ? -14.520 0.554 23.780 1.00 96.75 98 ALA A O 1
ATOM 798 N N . ARG A 1 99 ? -12.491 -0.053 23.002 1.00 95.25 99 ARG A N 1
ATOM 799 C CA . ARG A 1 99 ? -12.440 -1.356 23.666 1.00 95.25 99 ARG A CA 1
ATOM 800 C C . ARG A 1 99 ? -12.357 -1.229 25.182 1.00 95.25 99 ARG A C 1
ATOM 802 O O . ARG A 1 99 ? -12.999 -2.006 25.877 1.00 95.25 99 ARG A O 1
ATOM 809 N N . GLN A 1 100 ? -11.578 -0.274 25.688 1.00 96.44 100 GLN A N 1
ATOM 810 C CA . GLN A 1 100 ? -11.432 -0.043 27.128 1.00 96.44 100 GLN A CA 1
ATOM 811 C C . GLN A 1 100 ? -12.724 0.481 27.763 1.00 96.44 100 GLN A C 1
ATOM 813 O O . GLN A 1 100 ? -13.080 0.066 28.861 1.00 96.44 100 GLN A O 1
ATOM 818 N N . GLU A 1 101 ? -13.436 1.359 27.061 1.00 96.38 101 GLU A N 1
ATOM 819 C CA . GLU A 1 101 ? -14.688 1.966 27.524 1.00 96.38 101 GLU A CA 1
ATOM 820 C C . GLU A 1 101 ? -15.916 1.071 27.288 1.00 96.38 101 GLU A C 1
ATOM 822 O O . GLU A 1 101 ? -17.007 1.388 27.757 1.00 96.38 101 GLU A O 1
ATOM 827 N N . GLY A 1 102 ? -15.764 -0.042 26.558 1.00 94.62 102 GLY A N 1
ATOM 828 C CA . GLY A 1 102 ? -16.872 -0.932 26.203 1.00 94.62 102 GLY A CA 1
ATOM 829 C C . GLY A 1 102 ? -17.895 -0.294 25.257 1.00 94.62 102 GLY A C 1
ATOM 830 O O . GLY A 1 102 ? -19.051 -0.718 25.233 1.00 94.62 102 GLY A O 1
ATOM 831 N N . ARG A 1 103 ? -17.491 0.731 24.498 1.00 95.06 103 ARG A N 1
ATOM 832 C CA . ARG A 1 103 ? -18.339 1.388 23.493 1.00 95.06 103 ARG A CA 1
ATOM 833 C C . ARG A 1 103 ? -18.290 0.652 22.156 1.00 95.06 103 ARG A C 1
ATOM 835 O O . ARG A 1 103 ? -17.462 -0.231 21.931 1.00 95.06 103 ARG A O 1
ATOM 842 N N . GLU A 1 104 ? -19.183 1.044 21.255 1.00 94.31 104 GLU A N 1
ATOM 843 C CA . GLU A 1 104 ? -19.186 0.547 19.882 1.00 94.31 104 GLU A CA 1
ATOM 844 C C . GLU A 1 104 ? -17.833 0.804 19.199 1.00 94.31 104 GLU A C 1
ATOM 846 O O . GLU A 1 104 ? -17.214 1.865 19.361 1.00 94.31 104 GLU A O 1
ATOM 851 N N . ILE A 1 105 ? -17.363 -0.205 18.459 1.00 93.25 105 ILE A N 1
ATOM 852 C CA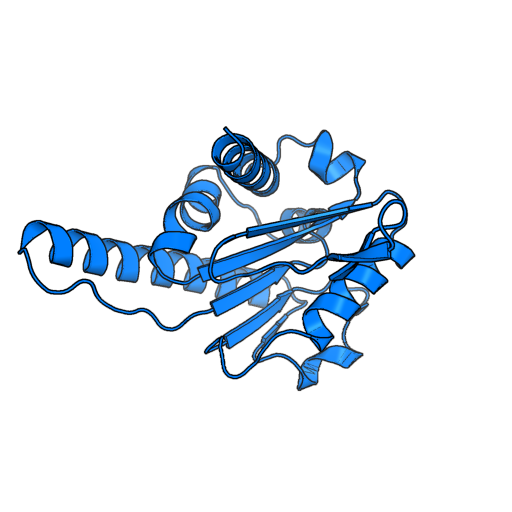 . ILE A 1 105 ? -16.100 -0.140 17.732 1.00 93.25 105 ILE A CA 1
ATOM 853 C C . ILE A 1 105 ? -16.255 0.844 16.568 1.00 93.25 105 ILE A C 1
ATOM 855 O O . ILE A 1 105 ? -17.156 0.664 15.747 1.00 93.25 105 ILE A O 1
ATOM 859 N N . PRO A 1 106 ? -15.385 1.863 16.464 1.00 92.62 106 PRO A N 1
ATOM 860 C CA . PRO A 1 106 ? -15.457 2.826 15.377 1.00 92.62 106 PRO A CA 1
ATOM 861 C C . PRO A 1 106 ? -15.273 2.134 14.025 1.00 92.62 106 PRO A C 1
ATOM 863 O O . PRO A 1 106 ? -14.428 1.251 13.858 1.00 92.62 106 PRO A O 1
ATOM 866 N N . THR A 1 107 ? -16.067 2.563 13.048 1.00 92.25 107 THR A N 1
ATOM 867 C CA . THR A 1 107 ? -15.884 2.166 11.652 1.00 92.25 107 THR A CA 1
ATOM 868 C C . THR A 1 107 ? -15.000 3.196 10.971 1.00 92.25 107 THR A C 1
ATOM 870 O O . THR A 1 107 ? -15.357 4.369 10.890 1.00 92.25 107 THR A O 1
ATOM 873 N N . PHE A 1 108 ? -13.851 2.755 10.468 1.00 94.44 108 PHE A N 1
ATOM 874 C CA . PHE A 1 108 ? -12.901 3.631 9.796 1.00 94.44 108 PHE A CA 1
ATOM 875 C C . PHE A 1 108 ? -13.098 3.626 8.283 1.00 94.44 108 PHE A C 1
ATOM 877 O O . PHE A 1 108 ? -13.317 2.577 7.670 1.00 94.44 108 PHE A O 1
ATOM 884 N N . ALA A 1 109 ? -12.958 4.803 7.679 1.00 93.56 109 ALA A N 1
ATOM 885 C CA . ALA A 1 109 ? -12.927 4.950 6.233 1.00 93.56 109 ALA A CA 1
ATOM 886 C C . ALA A 1 109 ? -11.693 4.246 5.645 1.00 93.56 109 ALA A C 1
ATOM 888 O O . ALA A 1 109 ? -10.579 4.375 6.163 1.00 93.56 109 ALA A O 1
ATOM 889 N N . LYS A 1 110 ? -11.899 3.455 4.590 1.00 94.75 110 LYS A N 1
ATOM 890 C CA . LYS A 1 110 ? -10.881 2.529 4.084 1.00 94.75 110 LYS A CA 1
ATOM 891 C C . LYS A 1 110 ? -9.929 3.223 3.120 1.00 94.75 110 LYS A C 1
ATOM 893 O O . LYS A 1 110 ? -10.387 3.916 2.221 1.00 94.75 110 LYS A O 1
ATOM 898 N N . GLN A 1 111 ? -8.628 2.988 3.253 1.00 95.50 111 GLN A N 1
ATOM 899 C CA . GLN A 1 111 ? -7.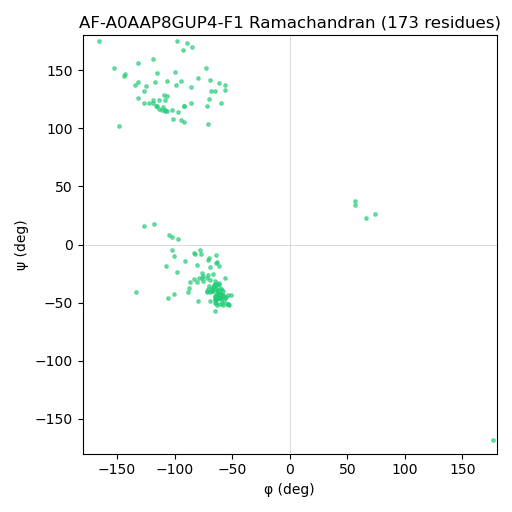606 3.570 2.377 1.00 95.50 111 GLN A CA 1
ATOM 900 C C . GLN A 1 111 ? -6.719 2.478 1.791 1.00 95.50 111 GLN A C 1
ATOM 902 O O . GLN A 1 111 ? -6.235 1.620 2.527 1.00 95.50 111 GLN A O 1
ATOM 907 N N . LEU A 1 112 ? -6.488 2.513 0.480 1.00 95.81 112 LEU A N 1
ATOM 908 C CA . LEU A 1 112 ? -5.590 1.589 -0.208 1.00 95.81 112 LEU A CA 1
ATOM 909 C C . LEU A 1 112 ? -4.313 2.309 -0.638 1.00 95.81 112 LEU A C 1
ATOM 911 O O . LEU A 1 112 ? -4.369 3.277 -1.392 1.00 95.81 112 LEU A O 1
ATOM 915 N N . ILE A 1 113 ? -3.160 1.797 -0.217 1.00 97.31 113 ILE A N 1
ATOM 916 C CA . ILE A 1 113 ? -1.842 2.256 -0.645 1.00 97.31 113 ILE A CA 1
ATOM 917 C C . ILE A 1 113 ? -1.204 1.178 -1.518 1.00 97.31 113 ILE A C 1
ATOM 919 O O . ILE A 1 113 ? -0.930 0.068 -1.063 1.00 97.31 113 ILE A O 1
ATOM 923 N N . VAL A 1 114 ? -0.934 1.518 -2.775 1.00 97.31 114 VAL A N 1
ATOM 924 C CA . VAL A 1 114 ? -0.239 0.670 -3.744 1.00 97.31 114 VAL A CA 1
ATOM 925 C C . VAL A 1 114 ? 1.165 1.222 -3.955 1.00 97.31 114 VAL A C 1
ATOM 927 O O . VAL A 1 114 ? 1.331 2.320 -4.479 1.00 97.31 114 VAL A O 1
ATOM 930 N N . ILE A 1 115 ? 2.182 0.455 -3.568 1.00 97.81 115 ILE A N 1
ATOM 931 C CA . ILE A 1 115 ? 3.592 0.760 -3.826 1.00 97.81 115 ILE A CA 1
ATOM 932 C C . ILE A 1 115 ? 4.041 -0.100 -5.003 1.00 97.81 115 ILE A C 1
ATOM 934 O O . ILE A 1 115 ? 4.188 -1.315 -4.868 1.00 97.81 115 ILE A O 1
ATOM 938 N N . ALA A 1 116 ? 4.240 0.526 -6.163 1.00 96.56 116 ALA A N 1
ATOM 939 C CA . ALA A 1 116 ? 4.517 -0.173 -7.415 1.00 96.56 116 ALA A CA 1
ATOM 940 C C . ALA A 1 116 ? 5.920 -0.806 -7.474 1.00 96.56 116 ALA A C 1
ATOM 942 O O . ALA A 1 116 ? 6.124 -1.796 -8.184 1.00 96.56 116 ALA A O 1
ATOM 943 N N . ASN A 1 117 ? 6.876 -0.246 -6.727 1.00 96.00 117 ASN A N 1
ATOM 944 C CA . ASN A 1 117 ? 8.216 -0.798 -6.566 1.00 96.00 117 ASN A CA 1
ATOM 945 C C . ASN A 1 117 ? 8.793 -0.464 -5.175 1.00 96.00 117 ASN A C 1
ATOM 947 O O . ASN A 1 117 ? 9.260 0.648 -4.932 1.00 96.00 117 ASN A O 1
ATOM 951 N N . VAL A 1 118 ? 8.779 -1.434 -4.257 1.00 95.50 118 VAL A N 1
ATOM 952 C CA . VAL A 1 118 ? 9.297 -1.273 -2.885 1.00 95.50 118 VAL A CA 1
ATOM 953 C C . VAL A 1 118 ? 10.806 -1.039 -2.859 1.00 95.50 118 VAL A C 1
ATOM 955 O O . VAL A 1 118 ? 11.292 -0.327 -1.985 1.00 95.50 118 VAL A O 1
ATOM 958 N N . GLU A 1 119 ? 11.552 -1.605 -3.811 1.00 93.88 119 GLU A N 1
ATOM 959 C CA . GLU A 1 119 ? 12.999 -1.391 -3.888 1.00 93.88 119 GLU A CA 1
ATOM 960 C C . GLU A 1 119 ? 13.326 0.080 -4.128 1.00 93.88 119 GLU A C 1
ATOM 962 O O . GLU A 1 119 ? 14.197 0.643 -3.471 1.00 93.88 119 GLU A O 1
ATOM 967 N N . GLU A 1 120 ? 12.604 0.717 -5.044 1.00 93.00 120 GLU A N 1
ATOM 968 C CA . GLU A 1 120 ? 12.783 2.140 -5.304 1.00 93.00 120 GLU A CA 1
ATOM 969 C C . GLU A 1 120 ? 12.254 2.997 -4.161 1.00 93.00 120 GLU A C 1
ATOM 971 O O . GLU A 1 120 ? 12.926 3.948 -3.773 1.00 93.00 120 GLU A O 1
ATOM 976 N N . LEU A 1 121 ? 11.124 2.622 -3.551 1.00 94.31 121 LEU A N 1
ATOM 977 C CA . LEU A 1 121 ? 10.624 3.301 -2.358 1.00 94.31 121 LEU A CA 1
ATOM 978 C C . LEU A 1 121 ? 11.698 3.368 -1.263 1.00 94.31 121 LEU A C 1
ATOM 980 O O . LEU A 1 121 ? 11.989 4.448 -0.761 1.00 94.31 121 LEU A O 1
ATOM 984 N N . ASN A 1 122 ? 12.321 2.238 -0.926 1.00 92.50 122 ASN A N 1
ATOM 985 C CA . ASN A 1 122 ? 13.327 2.171 0.137 1.00 92.50 122 ASN A CA 1
ATOM 986 C C . ASN A 1 122 ? 14.658 2.852 -0.234 1.00 92.50 122 ASN A C 1
ATOM 988 O O . ASN A 1 122 ? 15.476 3.110 0.647 1.00 92.50 122 ASN A O 1
ATOM 992 N N . ARG A 1 123 ? 14.886 3.178 -1.515 1.00 90.56 123 ARG A N 1
ATOM 993 C CA . ARG A 1 123 ? 15.982 4.074 -1.927 1.00 90.56 123 ARG A CA 1
ATOM 994 C C . ARG A 1 123 ? 15.643 5.548 -1.699 1.00 90.56 123 ARG A C 1
ATOM 996 O O . ARG A 1 123 ? 16.561 6.337 -1.502 1.00 90.56 123 ARG A O 1
ATOM 1003 N N . LEU A 1 124 ? 14.359 5.909 -1.750 1.00 89.12 124 LEU A N 1
ATOM 1004 C CA . LEU A 1 124 ? 13.877 7.281 -1.563 1.00 89.12 124 LEU A CA 1
ATOM 1005 C C . LEU A 1 124 ? 13.632 7.614 -0.090 1.00 89.12 124 LEU A C 1
ATOM 1007 O O . LEU A 1 124 ? 13.872 8.737 0.333 1.00 89.12 124 LEU A O 1
ATOM 1011 N N . VAL A 1 125 ? 13.133 6.663 0.700 1.00 92.25 125 VAL A N 1
ATOM 1012 C CA . VAL A 1 125 ? 12.752 6.913 2.093 1.00 92.25 125 VAL A CA 1
ATOM 1013 C C . VAL A 1 125 ? 13.310 5.860 3.035 1.00 92.25 125 VAL A C 1
ATOM 1015 O O . VAL A 1 125 ? 13.307 4.665 2.748 1.00 92.25 125 VAL A O 1
ATOM 1018 N N . TYR A 1 126 ? 13.760 6.315 4.203 1.00 91.44 126 TYR A N 1
ATOM 1019 C CA . TYR A 1 126 ? 14.177 5.428 5.279 1.00 91.44 126 TYR A CA 1
ATOM 1020 C C . TYR A 1 126 ? 12.966 5.015 6.118 1.00 91.44 126 TYR A C 1
ATOM 1022 O O . TYR A 1 126 ? 12.278 5.857 6.698 1.00 91.44 126 TYR A O 1
ATOM 1030 N N . ILE A 1 127 ? 12.731 3.707 6.202 1.00 94.69 127 ILE A N 1
ATOM 1031 C CA . ILE A 1 127 ? 11.698 3.097 7.039 1.00 94.69 127 ILE A CA 1
ATOM 1032 C C . ILE A 1 127 ? 12.424 2.232 8.067 1.00 94.69 127 ILE A C 1
ATOM 1034 O O . ILE A 1 127 ? 13.144 1.311 7.691 1.00 94.69 127 ILE A O 1
ATOM 1038 N N . ASP A 1 128 ? 12.256 2.535 9.353 1.00 95.31 128 ASP A N 1
ATOM 1039 C CA . ASP A 1 128 ? 12.763 1.698 10.445 1.00 95.31 128 ASP A CA 1
ATOM 1040 C C . ASP A 1 128 ? 11.740 0.632 10.876 1.00 95.31 128 ASP A C 1
ATOM 1042 O O . ASP A 1 128 ? 10.609 0.585 10.386 1.00 95.31 128 ASP A O 1
ATOM 1046 N N . ASP A 1 129 ? 12.138 -0.274 11.774 1.00 95.25 129 ASP A N 1
ATOM 1047 C CA . ASP A 1 129 ? 11.268 -1.372 12.221 1.00 95.25 129 ASP A CA 1
ATOM 1048 C C . ASP A 1 129 ? 9.992 -0.868 12.918 1.00 95.25 129 ASP A C 1
ATOM 1050 O O . ASP A 1 129 ? 8.926 -1.460 12.748 1.00 95.25 129 ASP A O 1
ATOM 1054 N N . GLY A 1 130 ? 10.061 0.260 13.636 1.00 95.88 130 GLY A N 1
ATOM 1055 C CA . GLY A 1 130 ? 8.899 0.860 14.294 1.00 95.88 130 GLY A CA 1
ATOM 1056 C C . GLY A 1 130 ? 7.895 1.436 13.293 1.00 95.88 130 GLY A C 1
ATOM 1057 O O . GLY A 1 130 ? 6.681 1.248 13.433 1.00 95.88 130 GLY A O 1
ATOM 1058 N N . ALA A 1 131 ? 8.393 2.093 12.246 1.00 96.38 131 ALA A N 1
ATOM 1059 C CA . ALA A 1 131 ? 7.593 2.563 11.127 1.00 96.38 131 ALA A CA 1
ATOM 1060 C C . ALA A 1 131 ? 6.976 1.383 10.364 1.00 96.38 131 ALA A C 1
ATOM 1062 O O . ALA A 1 131 ? 5.768 1.374 10.142 1.00 96.38 131 ALA A O 1
ATOM 1063 N N . ALA A 1 132 ? 7.754 0.345 10.042 1.00 96.06 132 ALA A N 1
ATOM 1064 C CA . ALA A 1 132 ? 7.247 -0.850 9.368 1.00 96.06 132 ALA A CA 1
ATOM 1065 C C . ALA A 1 132 ? 6.169 -1.578 10.189 1.00 96.06 132 ALA A C 1
ATOM 1067 O O . ALA A 1 132 ? 5.139 -1.960 9.638 1.00 96.06 132 ALA A O 1
ATOM 1068 N N . ALA A 1 133 ? 6.361 -1.724 11.503 1.00 95.06 133 ALA A N 1
ATOM 1069 C CA . ALA A 1 133 ? 5.359 -2.305 12.397 1.00 95.06 133 ALA A CA 1
ATOM 1070 C C . ALA A 1 133 ? 4.076 -1.459 12.445 1.00 95.06 133 ALA A C 1
ATOM 1072 O O . ALA A 1 133 ? 2.971 -1.995 12.396 1.00 95.06 133 ALA A O 1
ATOM 1073 N N . THR A 1 134 ? 4.198 -0.128 12.468 1.00 96.25 134 THR A N 1
ATOM 1074 C CA . THR A 1 134 ? 3.030 0.763 12.380 1.00 96.25 134 THR A CA 1
ATOM 1075 C C . THR A 1 134 ? 2.286 0.542 11.058 1.00 96.25 134 THR A C 1
ATOM 1077 O O . THR A 1 134 ? 1.082 0.298 11.059 1.00 96.25 134 THR A O 1
ATOM 1080 N N . LEU A 1 135 ? 3.004 0.576 9.933 1.00 96.38 135 LEU A N 1
ATOM 1081 C CA . LEU A 1 135 ? 2.429 0.478 8.591 1.00 96.38 135 LEU A CA 1
ATOM 1082 C C . LEU A 1 135 ? 1.797 -0.889 8.305 1.00 96.38 135 LEU A C 1
ATOM 1084 O O . LEU A 1 135 ? 0.795 -0.940 7.605 1.00 96.38 135 LEU A O 1
ATOM 1088 N N . ILE A 1 136 ? 2.343 -1.988 8.827 1.00 95.12 136 ILE A N 1
ATOM 1089 C CA . ILE A 1 136 ? 1.879 -3.343 8.486 1.00 95.12 136 ILE A CA 1
ATOM 1090 C C . ILE A 1 136 ? 1.066 -3.991 9.607 1.00 95.12 136 ILE A C 1
ATOM 1092 O O . ILE A 1 136 ? 0.009 -4.559 9.355 1.00 95.12 136 ILE A O 1
ATOM 1096 N N . ASP A 1 137 ? 1.513 -3.925 10.860 1.00 92.94 137 ASP A N 1
ATOM 1097 C CA . ASP A 1 137 ? 0.857 -4.695 11.923 1.00 92.94 137 ASP A CA 1
ATOM 1098 C C . ASP A 1 137 ? -0.414 -4.009 12.429 1.00 92.94 137 ASP A C 1
ATOM 1100 O O . ASP A 1 137 ? -1.368 -4.687 12.821 1.00 92.94 137 ASP A O 1
ATOM 1104 N N . SER A 1 138 ? -0.425 -2.672 12.410 1.00 93.62 138 SER A N 1
ATOM 1105 C CA . SER A 1 138 ? -1.496 -1.861 13.004 1.00 93.62 138 SER A CA 1
ATOM 1106 C C . SER A 1 138 ? -2.536 -1.381 11.987 1.00 93.62 138 SER A C 1
ATOM 1108 O O . SER A 1 138 ? -3.676 -1.117 12.361 1.00 93.62 138 SER A O 1
ATOM 1110 N N . SER A 1 139 ? -2.180 -1.297 10.704 1.00 94.31 139 SER A N 1
ATOM 1111 C CA . SER A 1 139 ? -2.985 -0.662 9.650 1.00 94.31 139 SER A CA 1
ATOM 1112 C C . SER A 1 139 ? -4.300 -1.381 9.332 1.00 94.31 139 SER A C 1
ATOM 1114 O O . SER A 1 139 ? -5.331 -0.722 9.174 1.00 94.31 139 SER A O 1
ATOM 1116 N N . ARG A 1 140 ? -4.320 -2.722 9.337 1.00 88.56 140 ARG A N 1
ATOM 1117 C CA . ARG A 1 140 ? -5.541 -3.513 9.085 1.00 88.56 140 ARG A CA 1
ATOM 1118 C C . ARG A 1 140 ? -6.695 -3.120 9.997 1.00 88.56 140 ARG A C 1
ATOM 1120 O O . ARG A 1 140 ? -7.814 -2.905 9.536 1.00 88.56 140 ARG A O 1
ATOM 1127 N N . ALA A 1 141 ? -6.434 -3.084 11.304 1.00 90.44 141 ALA A N 1
ATOM 1128 C CA . ALA A 1 141 ? -7.471 -2.875 12.315 1.00 90.44 141 ALA A CA 1
ATOM 1129 C C . ALA A 1 141 ? -8.132 -1.493 12.196 1.00 90.44 141 ALA A C 1
ATOM 1131 O O . ALA A 1 141 ? -9.205 -1.273 12.752 1.00 90.44 141 ALA A O 1
ATOM 1132 N N . VAL A 1 142 ? -7.490 -0.590 11.454 1.00 94.75 142 VAL A N 1
ATOM 1133 C CA . VAL A 1 142 ? -7.889 0.801 11.268 1.00 94.75 142 VAL A CA 1
ATOM 1134 C C . VAL A 1 142 ? -8.209 1.145 9.809 1.00 94.75 142 VAL A C 1
ATOM 1136 O O . VAL A 1 142 ? -8.268 2.320 9.440 1.00 94.75 142 VAL A O 1
ATOM 1139 N N . GLY A 1 143 ? -8.445 0.124 8.977 1.00 93.69 143 GLY A N 1
ATOM 1140 C CA . GLY A 1 143 ? -8.932 0.280 7.606 1.00 93.69 143 GLY A CA 1
ATOM 1141 C C . GLY A 1 143 ? -7.891 0.792 6.611 1.00 93.69 143 GLY A C 1
ATOM 1142 O O . GLY A 1 143 ? -8.269 1.418 5.626 1.00 93.69 143 GLY A O 1
ATOM 1143 N N . ILE A 1 144 ? -6.600 0.562 6.845 1.00 95.75 144 ILE A N 1
ATOM 1144 C CA . ILE A 1 144 ? -5.528 0.972 5.931 1.00 95.75 144 ILE A CA 1
ATOM 1145 C C . ILE A 1 144 ? -4.863 -0.276 5.345 1.00 95.75 144 ILE A C 1
ATOM 1147 O O . ILE A 1 144 ? -4.399 -1.150 6.073 1.00 95.75 144 ILE A O 1
ATOM 1151 N N . TYR A 1 145 ? -4.837 -0.353 4.018 1.00 95.00 145 TYR A N 1
ATOM 1152 C CA . TYR A 1 145 ? -4.447 -1.528 3.246 1.00 95.00 145 TYR A CA 1
ATOM 1153 C C . TYR A 1 145 ? -3.199 -1.210 2.421 1.00 95.00 145 TYR A C 1
ATOM 1155 O O . TYR A 1 145 ? -3.090 -0.133 1.839 1.00 95.00 145 TYR A O 1
ATOM 1163 N N . PHE A 1 146 ? -2.271 -2.163 2.339 1.00 96.12 146 PHE A N 1
ATOM 1164 C CA . PHE A 1 146 ? -0.988 -1.994 1.642 1.00 96.12 146 PHE A CA 1
ATOM 1165 C C . PHE A 1 146 ? -0.773 -3.104 0.626 1.00 96.12 146 PHE A C 1
ATOM 1167 O O . PHE A 1 146 ? -0.728 -4.282 0.991 1.00 96.12 146 PHE A O 1
ATOM 1174 N N . PHE A 1 147 ? -0.597 -2.713 -0.635 1.00 96.06 147 PHE A N 1
ATOM 1175 C CA . PHE A 1 147 ? -0.185 -3.583 -1.727 1.00 96.06 147 PHE A CA 1
ATOM 1176 C C . PHE A 1 147 ? 1.251 -3.242 -2.116 1.00 96.06 147 PHE A C 1
ATOM 1178 O O . PHE A 1 147 ? 1.536 -2.138 -2.578 1.00 96.06 147 PHE A O 1
ATOM 1185 N N . LEU A 1 148 ? 2.158 -4.192 -1.908 1.00 96.56 148 LEU A N 1
ATOM 1186 C CA . LEU A 1 148 ? 3.589 -4.023 -2.127 1.00 96.56 148 LEU A CA 1
ATOM 1187 C C . LEU A 1 148 ? 4.034 -4.811 -3.353 1.00 96.56 148 LEU A C 1
ATOM 1189 O O . LEU A 1 148 ? 3.980 -6.040 -3.342 1.00 96.56 148 LEU A O 1
ATOM 1193 N N . ALA A 1 149 ? 4.508 -4.117 -4.385 1.00 97.12 149 ALA A N 1
ATOM 1194 C CA . ALA A 1 149 ? 5.096 -4.730 -5.564 1.00 97.12 149 ALA A CA 1
ATOM 1195 C C . ALA A 1 149 ? 6.623 -4.561 -5.588 1.00 97.12 149 ALA A C 1
ATOM 1197 O O . ALA A 1 149 ? 7.144 -3.512 -5.224 1.00 97.12 149 ALA A O 1
ATOM 1198 N N . GLY A 1 150 ? 7.365 -5.583 -6.017 1.00 96.31 150 GLY A N 1
ATOM 1199 C CA . GLY A 1 150 ? 8.826 -5.495 -6.116 1.00 96.31 150 GLY A CA 1
ATOM 1200 C C . GLY A 1 150 ? 9.462 -6.612 -6.937 1.00 96.31 150 GLY A C 1
ATOM 1201 O O . GLY A 1 150 ? 8.786 -7.525 -7.416 1.00 96.31 150 GLY A O 1
ATOM 1202 N N . HIS A 1 151 ? 10.775 -6.528 -7.150 1.00 95.44 151 HIS A N 1
ATOM 1203 C CA . HIS A 1 151 ? 11.523 -7.609 -7.794 1.00 95.44 151 HIS A CA 1
ATOM 1204 C C . HIS A 1 151 ? 11.600 -8.827 -6.863 1.00 95.44 151 HIS A C 1
ATOM 1206 O O . HIS A 1 151 ? 11.766 -8.660 -5.655 1.00 95.44 151 HIS A O 1
ATOM 1212 N N . HIS A 1 152 ? 11.501 -10.045 -7.405 1.00 92.88 152 HIS A N 1
ATOM 1213 C CA . HIS A 1 152 ? 11.490 -11.277 -6.603 1.00 92.88 152 HIS A CA 1
ATOM 1214 C C . HIS A 1 152 ? 12.679 -11.370 -5.641 1.00 92.88 152 HIS A C 1
ATOM 1216 O O . HIS A 1 152 ? 12.466 -11.519 -4.443 1.00 92.88 152 HIS A O 1
ATOM 1222 N N . ASP A 1 153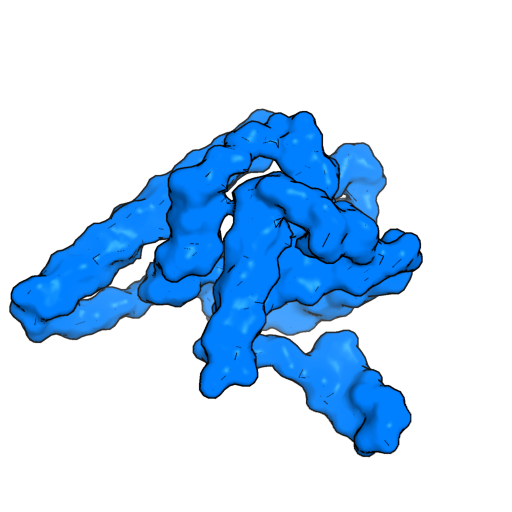 ? 13.910 -11.195 -6.131 1.00 90.44 153 ASP A N 1
ATOM 1223 C CA . ASP A 1 153 ? 15.099 -11.290 -5.272 1.00 90.44 153 ASP A CA 1
ATOM 1224 C C . ASP A 1 153 ? 15.112 -10.239 -4.160 1.00 90.44 153 ASP A C 1
ATOM 1226 O O . ASP A 1 153 ? 15.557 -10.519 -3.049 1.00 90.44 153 ASP A O 1
ATOM 1230 N N . TYR A 1 154 ? 14.599 -9.039 -4.437 1.00 91.25 154 TYR A N 1
ATOM 1231 C CA . TYR A 1 154 ? 14.514 -7.988 -3.434 1.00 91.25 154 TYR A CA 1
ATOM 1232 C C . TYR A 1 154 ? 13.481 -8.354 -2.361 1.00 91.25 154 TYR A C 1
ATOM 1234 O O . TYR A 1 154 ? 13.781 -8.329 -1.172 1.00 91.25 154 TYR A O 1
ATOM 1242 N N . MET A 1 155 ? 12.282 -8.769 -2.768 1.00 89.81 155 MET A N 1
ATOM 1243 C CA . MET A 1 155 ? 11.199 -9.108 -1.840 1.00 89.81 155 MET A CA 1
ATOM 1244 C C . MET A 1 155 ? 11.479 -10.392 -1.040 1.00 89.81 155 MET A C 1
ATOM 1246 O O . MET A 1 155 ? 11.037 -10.512 0.102 1.00 89.81 155 MET A O 1
ATOM 1250 N N . ASP A 1 156 ? 12.213 -11.346 -1.618 1.00 83.75 156 ASP A N 1
ATOM 1251 C CA . ASP A 1 156 ? 12.512 -12.633 -0.988 1.00 83.75 156 ASP A CA 1
ATOM 1252 C C . ASP A 1 156 ? 13.782 -12.598 -0.120 1.00 83.75 156 ASP A C 1
ATOM 1254 O O . ASP A 1 156 ? 13.809 -13.150 0.984 1.00 83.75 156 ASP A O 1
ATOM 1258 N N . ARG A 1 157 ? 14.846 -11.923 -0.569 1.00 81.81 157 ARG A N 1
ATOM 1259 C CA . ARG A 1 157 ? 16.169 -12.025 0.073 1.00 81.81 157 ARG A CA 1
ATOM 1260 C C . ARG A 1 157 ? 16.581 -10.792 0.866 1.00 81.81 157 ARG A C 1
ATOM 1262 O O . ARG A 1 157 ? 17.495 -10.897 1.687 1.00 81.81 157 ARG A O 1
ATOM 1269 N N . ASN A 1 158 ? 15.955 -9.638 0.637 1.00 77.75 158 ASN A N 1
ATOM 1270 C CA . ASN A 1 158 ? 16.318 -8.421 1.353 1.00 77.75 158 ASN A CA 1
ATOM 1271 C C . ASN A 1 158 ? 15.847 -8.477 2.824 1.00 77.75 158 ASN A C 1
ATOM 1273 O O . ASN A 1 158 ? 14.887 -9.162 3.185 1.00 77.75 158 ASN A O 1
ATOM 1277 N N . ARG A 1 159 ? 16.581 -7.772 3.688 1.00 81.75 159 ARG A N 1
ATOM 1278 C CA . ARG A 1 159 ? 16.308 -7.571 5.113 1.00 81.75 159 ARG A CA 1
ATOM 1279 C C . ARG A 1 159 ? 15.705 -6.202 5.429 1.00 81.75 159 ARG A C 1
ATOM 1281 O O . ARG A 1 159 ? 15.540 -5.891 6.606 1.00 81.75 159 ARG A O 1
ATOM 1288 N N . ASP A 1 160 ? 15.377 -5.411 4.413 1.00 91.25 160 ASP A N 1
ATOM 1289 C CA . ASP A 1 160 ? 14.651 -4.164 4.581 1.00 91.25 160 ASP A CA 1
ATOM 1290 C C . ASP A 1 160 ? 13.338 -4.446 5.312 1.00 91.25 160 ASP A C 1
ATOM 1292 O 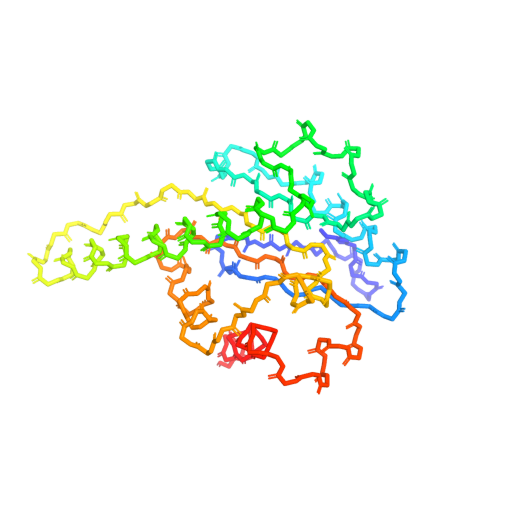O . ASP A 1 160 ? 12.607 -5.404 5.037 1.00 91.25 160 ASP A O 1
ATOM 1296 N N . VAL A 1 161 ? 13.077 -3.620 6.316 1.00 93.12 161 VAL A N 1
ATOM 1297 C CA . VAL A 1 161 ? 12.106 -3.923 7.36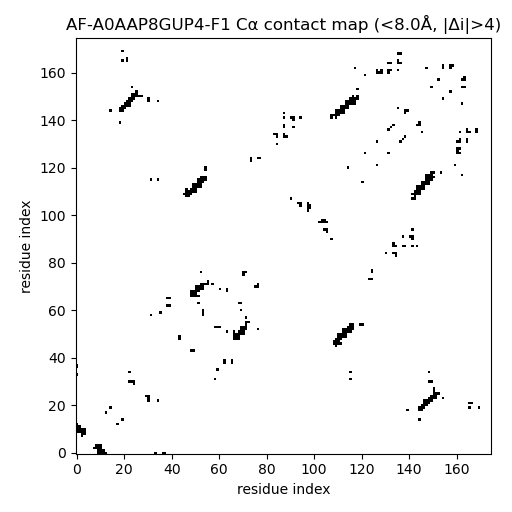9 1.00 93.12 161 VAL A CA 1
ATOM 1298 C C . VAL A 1 161 ? 10.673 -3.999 6.848 1.00 93.12 161 VAL A C 1
ATOM 1300 O O . VAL A 1 161 ? 9.913 -4.852 7.298 1.00 93.12 161 VAL A O 1
ATOM 1303 N N . LEU A 1 162 ? 10.307 -3.166 5.869 1.00 94.06 162 LEU A N 1
ATOM 1304 C CA . LEU A 1 162 ? 8.953 -3.119 5.316 1.00 94.06 162 LEU A CA 1
ATOM 1305 C C . LEU A 1 162 ? 8.559 -4.423 4.588 1.00 94.06 162 LEU A C 1
ATOM 1307 O O . LEU A 1 162 ? 7.574 -5.042 5.002 1.00 94.06 162 LEU A O 1
ATOM 1311 N N . PRO A 1 163 ? 9.292 -4.895 3.554 1.00 93.25 163 PRO A N 1
ATOM 1312 C CA . PRO A 1 163 ? 8.965 -6.164 2.900 1.00 93.25 163 PRO A CA 1
ATOM 1313 C C . PRO A 1 163 ? 9.095 -7.361 3.853 1.00 93.25 163 PRO A C 1
ATOM 1315 O O . PRO A 1 163 ? 8.280 -8.284 3.789 1.00 93.25 163 PRO A O 1
AT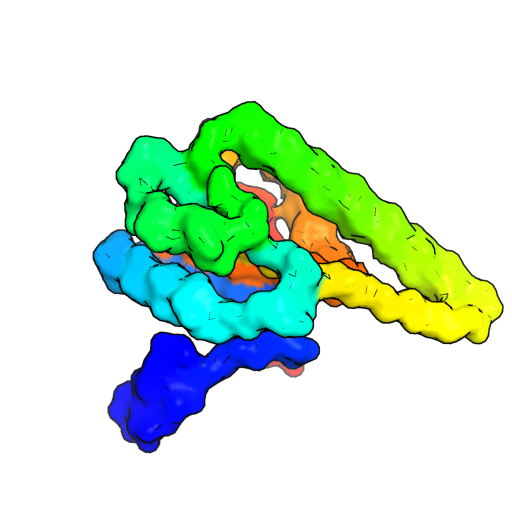OM 1318 N N . LEU A 1 164 ? 10.050 -7.334 4.793 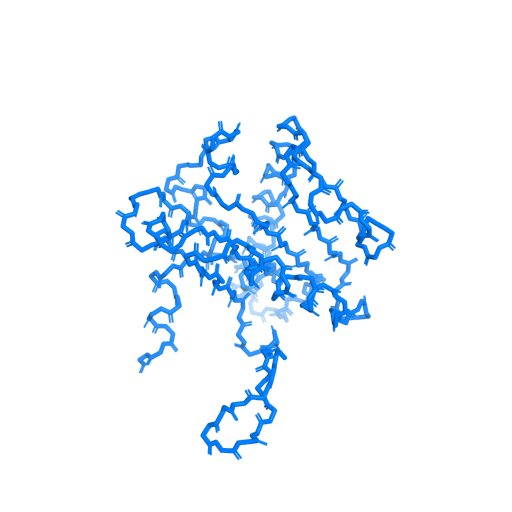1.00 93.00 164 LEU A N 1
ATOM 1319 C CA . LEU A 1 164 ? 10.189 -8.383 5.805 1.00 93.00 164 LEU A CA 1
ATOM 1320 C C . LEU A 1 164 ? 8.951 -8.472 6.712 1.00 93.00 164 LEU A C 1
ATOM 1322 O O . LEU A 1 164 ? 8.445 -9.574 6.949 1.00 93.00 164 LEU A O 1
ATOM 1326 N N . LYS A 1 165 ? 8.447 -7.326 7.190 1.00 92.81 165 LYS A N 1
ATOM 1327 C CA . LYS A 1 165 ? 7.249 -7.254 8.035 1.00 92.81 165 LYS A CA 1
ATOM 1328 C C . LYS A 1 165 ? 6.013 -7.729 7.283 1.00 92.81 165 LYS A C 1
ATOM 1330 O O . LYS A 1 165 ? 5.286 -8.581 7.788 1.00 92.81 165 LYS A O 1
ATOM 1335 N N . MET A 1 166 ? 5.838 -7.250 6.049 1.00 92.44 166 MET A N 1
ATOM 1336 C CA . MET A 1 166 ? 4.748 -7.670 5.170 1.00 92.44 166 MET A CA 1
ATOM 1337 C C . MET A 1 166 ? 4.723 -9.190 5.002 1.00 92.44 166 MET A C 1
ATOM 1339 O O . MET A 1 166 ? 3.705 -9.836 5.241 1.00 92.44 166 MET A O 1
ATOM 1343 N N . ARG A 1 167 ? 5.866 -9.791 4.660 1.00 90.75 167 ARG A N 1
ATOM 1344 C CA . ARG A 1 167 ? 5.968 -11.244 4.509 1.00 90.75 167 ARG A CA 1
ATOM 1345 C C . ARG A 1 167 ? 5.621 -11.977 5.804 1.00 90.75 167 ARG A C 1
ATOM 1347 O O . ARG A 1 167 ? 4.836 -12.919 5.767 1.00 90.75 167 ARG A O 1
ATOM 1354 N N . SER A 1 168 ? 6.165 -11.540 6.942 1.00 89.19 168 SER A N 1
ATOM 1355 C CA . SER A 1 168 ? 5.872 -12.152 8.244 1.00 89.19 168 SER A CA 1
ATOM 1356 C C . SER A 1 168 ? 4.368 -12.146 8.547 1.00 89.19 168 SER A C 1
ATOM 1358 O O . SER A 1 168 ? 3.809 -13.188 8.902 1.00 89.19 168 SER A O 1
ATOM 1360 N N . LYS A 1 169 ? 3.687 -11.023 8.301 1.00 87.88 169 LYS A N 1
ATOM 1361 C CA . LYS A 1 169 ? 2.235 -10.879 8.473 1.00 87.88 169 LYS A CA 1
ATOM 1362 C C . LYS A 1 169 ? 1.426 -11.818 7.571 1.00 87.88 169 LYS A C 1
ATOM 1364 O O . LYS A 1 169 ? 0.487 -12.469 8.031 1.00 87.88 169 LYS A O 1
ATOM 1369 N N . LEU A 1 170 ? 1.810 -11.931 6.300 1.00 86.69 170 LEU A N 1
ATOM 1370 C CA . LEU A 1 170 ? 1.114 -12.787 5.334 1.00 86.69 170 LEU A CA 1
ATOM 1371 C C . LEU A 1 170 ? 1.322 -14.283 5.623 1.00 86.69 170 LEU A C 1
ATOM 1373 O O . LEU A 1 170 ? 0.392 -15.073 5.476 1.00 86.69 170 LEU A O 1
ATOM 1377 N N . THR A 1 171 ? 2.511 -14.674 6.094 1.00 80.00 171 THR A N 1
ATOM 1378 C CA . THR A 1 171 ? 2.811 -16.074 6.460 1.00 80.00 171 THR A CA 1
ATOM 1379 C C . THR A 1 171 ? 2.180 -16.517 7.780 1.00 80.00 171 THR A C 1
ATOM 1381 O O . THR A 1 171 ? 1.837 -17.682 7.935 1.00 80.00 171 THR A O 1
ATOM 1384 N N . THR A 1 172 ? 2.004 -15.604 8.739 1.00 69.25 172 THR A N 1
ATOM 1385 C CA . THR A 1 172 ? 1.341 -15.919 10.017 1.00 69.25 172 THR A CA 1
ATOM 1386 C C . THR A 1 172 ? -0.171 -16.038 9.868 1.00 69.25 172 THR A C 1
ATOM 1388 O O . THR A 1 172 ? -0.791 -16.783 10.612 1.00 69.25 172 THR A O 1
ATOM 1391 N N . SER A 1 173 ? -0.758 -15.358 8.880 1.00 56.38 173 SER A N 1
ATOM 1392 C CA . SER A 1 173 ? -2.196 -15.426 8.579 1.00 56.38 173 SER A CA 1
ATOM 1393 C C . SER A 1 173 ? -2.604 -16.692 7.807 1.00 56.38 173 SER A C 1
ATOM 1395 O O . SER A 1 173 ? -3.787 -16.889 7.546 1.00 56.38 173 SER A O 1
ATOM 1397 N N . SER A 1 174 ? -1.637 -17.526 7.405 1.00 45.06 174 SER A N 1
ATOM 1398 C CA . SER A 1 174 ? -1.843 -18.783 6.665 1.00 45.06 174 SER A CA 1
ATOM 1399 C C . SER A 1 174 ? -1.663 -20.049 7.525 1.00 45.06 174 SER A C 1
ATOM 1401 O O . SER A 1 174 ? -1.689 -21.154 6.981 1.00 45.06 174 SER A O 1
ATOM 1403 N N . MET A 1 175 ? -1.517 -19.896 8.850 1.00 36.81 175 MET A N 1
ATOM 1404 C CA . MET A 1 175 ? -1.583 -20.971 9.856 1.00 36.81 175 MET A CA 1
ATOM 1405 C C . MET A 1 175 ? -2.835 -20.820 10.715 1.00 36.81 175 MET A C 1
ATOM 1407 O O . MET A 1 175 ? -3.401 -21.871 11.086 1.00 36.81 175 MET A O 1
#

Organism: Bacillus mycoides (NCBI:txid1405)

Foldseek 3Di:
DAADPPPRHDDDDDCVVDFEAEAAEQDLVVLLVVLQVCLVPDDCVQAPFEEEEDEPVCSPVVCCVSGPYYHYALVVLVVVLVVLLVLLVVLLVVQVVCVVVVHDGDDAHAYEYEYSAVVRVCVSDPADLVSLCSQAVRQRSRRYGYYHYHYPCCLPPPPRNNSVSNVVVVVVVVD